Protein AF-A0A961LF29-F1 (afdb_monomer_lite)

Sequence (98 aa):
MTQSLDNDLLRRLAEALERLAPPAPRSADFHRHSAFVWHAAAQSLEPVARVNRVEINLLKGIDLTRDILLENTERFAKGLPANNALLWGARGMGKSSL

Foldseek 3Di:
DDPDPDPVVVVVVVVVVVVVDDPDADADDCVVAVDWDQDPVSRYTHGDPDDPADDPVVLPPCVVVVVLVVVLVVCVVVVHDHDDDDQDDDPPNCSVND

Secondary structure (DSSP, 8-state):
--PPPPHHHHHHHHHHHHHHSPPPPPPP-TTT-S-EEEEGGGTEEEE-SS--PPPGGG--S-HHHHHHHHHHHHHHHTT----------STTSSTTT-

pLDDT: mean 87.16, std 9.65, range [38.0, 97.81]

Radius of gyration: 23.95 Å; chains: 1; bounding box: 63×30×57 Å

Structure (mmCIF, N/CA/C/O backbone):
data_AF-A0A961LF29-F1
#
_entry.id   AF-A0A961LF29-F1
#
loop_
_atom_site.group_PDB
_atom_site.id
_atom_site.type_symbol
_atom_site.label_atom_id
_atom_site.label_alt_id
_atom_site.label_comp_id
_atom_site.label_asym_id
_atom_site.label_entity_id
_atom_site.label_seq_id
_atom_site.pdbx_PDB_ins_code
_atom_site.Cartn_x
_atom_site.Cartn_y
_atom_site.Cartn_z
_atom_site.occupancy
_atom_site.B_iso_or_equiv
_atom_site.auth_seq_id
_atom_site.auth_comp_id
_atom_site.auth_asym_id
_atom_site.auth_atom_id
_atom_site.pdbx_PDB_model_num
ATOM 1 N N . MET A 1 1 ? 44.978 11.860 -28.926 1.00 38.00 1 MET A N 1
ATOM 2 C CA . MET A 1 1 ? 44.482 11.783 -30.314 1.00 38.00 1 MET A CA 1
ATOM 3 C C . MET A 1 1 ? 43.215 10.939 -30.288 1.00 38.00 1 MET A C 1
ATOM 5 O O . MET A 1 1 ? 43.271 9.730 -30.456 1.00 38.00 1 MET A O 1
ATOM 9 N N . THR A 1 2 ? 42.098 11.555 -29.906 1.00 46.06 2 THR A N 1
ATOM 10 C CA . THR A 1 2 ? 40.814 10.872 -29.710 1.00 46.06 2 THR A CA 1
ATOM 11 C C . THR A 1 2 ? 40.181 10.712 -31.087 1.00 46.06 2 THR A C 1
ATOM 13 O O . THR A 1 2 ? 39.729 11.696 -31.663 1.00 46.06 2 THR A O 1
ATOM 16 N N . GLN A 1 3 ? 40.249 9.511 -31.667 1.00 57.41 3 GLN A N 1
ATOM 17 C CA . GLN A 1 3 ? 39.529 9.208 -32.905 1.00 57.41 3 GLN A CA 1
ATOM 18 C C . GLN A 1 3 ? 38.038 9.450 -32.645 1.00 57.41 3 GLN A C 1
ATOM 20 O O . GLN A 1 3 ? 37.465 8.833 -31.746 1.00 57.41 3 GLN A O 1
ATOM 25 N N . SER A 1 4 ? 37.425 10.385 -33.376 1.00 63.22 4 SER A N 1
ATOM 26 C CA . SER A 1 4 ? 35.978 10.569 -33.328 1.00 63.22 4 SER A CA 1
ATOM 27 C C . SER A 1 4 ? 35.342 9.282 -33.838 1.00 63.22 4 SER A C 1
ATOM 29 O O . SER A 1 4 ? 35.588 8.895 -34.981 1.00 63.22 4 SER A O 1
ATOM 31 N N . LEU A 1 5 ? 34.580 8.599 -32.986 1.00 68.81 5 LEU A N 1
ATOM 32 C CA . LEU A 1 5 ? 33.786 7.453 -33.409 1.00 68.81 5 LEU A CA 1
ATOM 33 C C . LEU A 1 5 ? 32.908 7.870 -34.593 1.00 68.81 5 LEU A C 1
ATOM 35 O O . LEU A 1 5 ? 32.195 8.869 -34.517 1.00 68.81 5 LEU A O 1
ATOM 39 N N . ASP A 1 6 ? 33.006 7.117 -35.685 1.00 86.69 6 ASP A N 1
ATOM 40 C CA . ASP A 1 6 ? 32.196 7.320 -36.880 1.00 86.69 6 ASP A CA 1
ATOM 41 C C . ASP A 1 6 ? 30.707 7.174 -36.520 1.00 86.69 6 ASP A C 1
ATOM 43 O O . ASP A 1 6 ? 30.294 6.187 -35.900 1.00 86.69 6 ASP A O 1
ATOM 47 N N . ASN A 1 7 ? 29.898 8.167 -36.891 1.00 88.44 7 ASN A N 1
ATOM 48 C CA . ASN A 1 7 ? 28.465 8.190 -36.604 1.00 88.44 7 ASN A CA 1
ATOM 49 C C . ASN A 1 7 ? 27.730 6.999 -37.239 1.00 88.44 7 ASN A C 1
ATOM 51 O O . ASN A 1 7 ? 26.726 6.547 -36.687 1.00 88.44 7 ASN A O 1
ATOM 55 N N . ASP A 1 8 ? 28.226 6.456 -38.357 1.00 90.56 8 ASP A N 1
ATOM 56 C CA . ASP A 1 8 ? 27.628 5.264 -38.965 1.00 90.56 8 ASP A CA 1
ATOM 57 C C . ASP A 1 8 ? 27.833 4.015 -38.098 1.00 90.56 8 ASP A C 1
ATOM 59 O O . ASP A 1 8 ? 26.902 3.237 -37.874 1.00 90.56 8 ASP A O 1
ATOM 63 N N . LEU A 1 9 ? 29.032 3.866 -37.528 1.00 92.25 9 LEU A N 1
ATOM 64 C CA . LEU A 1 9 ? 29.348 2.782 -36.604 1.00 92.25 9 LEU A CA 1
ATOM 65 C C . LEU A 1 9 ? 28.499 2.879 -35.331 1.00 92.25 9 LEU A C 1
ATOM 67 O O . LEU A 1 9 ? 27.943 1.871 -34.894 1.00 92.25 9 LEU A O 1
ATOM 71 N N . LEU A 1 10 ? 28.366 4.084 -34.764 1.00 93.50 10 LEU A N 1
ATOM 72 C CA . LEU A 1 10 ? 27.526 4.330 -33.587 1.00 93.50 10 LEU A CA 1
ATOM 73 C C . LEU A 1 10 ? 26.058 3.978 -33.854 1.00 93.50 10 LEU A C 1
ATOM 75 O O . LEU A 1 10 ? 25.426 3.324 -33.024 1.00 93.50 10 LEU A O 1
ATOM 79 N 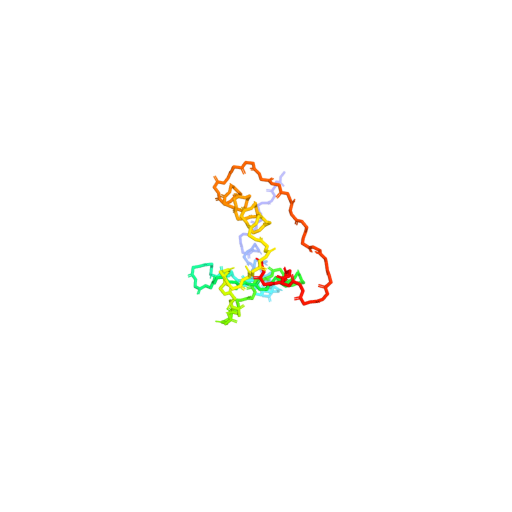N . ARG A 1 11 ? 25.532 4.340 -35.028 1.00 93.25 11 ARG A N 1
ATOM 80 C CA . ARG A 1 11 ? 24.161 4.007 -35.433 1.00 93.25 11 ARG A CA 1
ATOM 81 C C . ARG A 1 11 ? 23.950 2.500 -35.582 1.00 93.25 11 ARG A C 1
ATOM 83 O O . ARG A 1 11 ? 22.997 1.968 -35.024 1.00 93.25 11 ARG A O 1
ATOM 90 N N . ARG A 1 12 ? 24.856 1.790 -36.262 1.00 93.19 12 ARG A N 1
ATOM 91 C CA . ARG A 1 12 ? 24.760 0.325 -36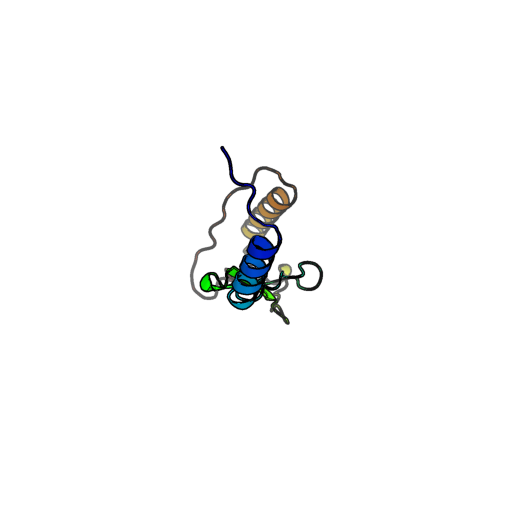.426 1.00 93.19 12 ARG A CA 1
ATOM 92 C C . ARG A 1 12 ? 24.844 -0.415 -35.089 1.00 93.19 12 ARG A C 1
ATOM 94 O O . ARG A 1 12 ? 24.182 -1.437 -34.913 1.00 93.19 12 ARG A O 1
ATOM 101 N N . LEU A 1 13 ? 25.643 0.099 -34.150 1.00 91.19 13 LEU A N 1
ATOM 102 C CA . LEU A 1 13 ? 25.706 -0.398 -32.773 1.00 91.19 13 LEU A CA 1
ATOM 103 C C . LEU A 1 13 ? 24.384 -0.179 -32.034 1.00 91.19 13 LEU A C 1
ATOM 105 O O . LEU A 1 13 ? 23.878 -1.126 -31.437 1.00 91.19 13 LEU A O 1
ATOM 109 N N . ALA A 1 14 ? 23.803 1.020 -32.111 1.00 90.12 14 ALA A N 1
ATOM 110 C CA . ALA A 1 14 ? 22.506 1.313 -31.505 1.00 90.12 14 ALA A CA 1
ATOM 111 C C . ALA A 1 14 ? 21.404 0.389 -32.055 1.00 90.12 14 ALA A C 1
ATOM 113 O O . ALA A 1 14 ? 20.729 -0.277 -31.279 1.00 90.12 14 ALA A O 1
ATOM 114 N N . GLU A 1 15 ? 21.304 0.235 -33.377 1.00 91.19 15 GLU A N 1
ATOM 115 C CA . GLU A 1 15 ? 20.319 -0.648 -34.025 1.00 91.19 15 GLU A CA 1
ATOM 116 C C . GLU A 1 15 ? 20.503 -2.130 -33.649 1.00 91.19 15 GLU A C 1
ATOM 118 O O . GLU A 1 15 ? 19.541 -2.890 -33.504 1.00 91.19 15 GLU A O 1
ATOM 123 N N . ALA A 1 16 ? 21.750 -2.588 -33.498 1.00 90.81 16 ALA A N 1
ATOM 124 C CA . ALA A 1 16 ? 22.028 -3.944 -33.038 1.00 90.81 16 ALA A CA 1
ATOM 125 C C . ALA A 1 16 ? 21.620 -4.148 -31.573 1.00 90.81 16 ALA A C 1
ATOM 127 O O . ALA A 1 16 ? 21.032 -5.181 -31.255 1.00 90.81 16 ALA A O 1
ATOM 128 N N . LEU A 1 17 ? 21.891 -3.165 -30.710 1.00 88.69 17 LEU A N 1
ATOM 129 C CA . LEU A 1 17 ? 21.502 -3.192 -29.301 1.00 88.69 17 LEU A CA 1
ATOM 130 C C . LEU A 1 17 ? 19.981 -3.117 -29.127 1.00 88.69 17 LEU A C 1
ATOM 132 O O . LEU A 1 17 ? 19.436 -3.870 -28.328 1.00 88.69 17 LEU A O 1
ATOM 136 N N . GLU A 1 18 ? 19.283 -2.294 -29.909 1.00 86.31 18 GLU A N 1
ATOM 137 C CA . GLU A 1 18 ? 17.818 -2.189 -29.878 1.00 86.31 18 GLU A CA 1
ATOM 138 C C . GLU A 1 18 ? 17.126 -3.507 -30.247 1.00 86.31 18 GLU A C 1
ATOM 140 O O . GLU A 1 18 ? 16.135 -3.871 -29.621 1.00 86.31 18 GLU A O 1
ATOM 145 N N . ARG A 1 19 ? 17.667 -4.277 -31.203 1.00 85.19 19 ARG A N 1
ATOM 146 C CA . ARG A 1 19 ? 17.137 -5.615 -31.542 1.00 85.19 19 ARG A CA 1
ATOM 147 C C . ARG A 1 19 ? 17.335 -6.654 -30.440 1.00 85.19 19 ARG A C 1
ATOM 149 O O . ARG A 1 19 ? 16.595 -7.634 -30.399 1.00 85.19 19 ARG A O 1
ATOM 156 N N . LEU A 1 20 ? 18.359 -6.482 -29.606 1.00 86.19 20 LEU A N 1
ATOM 157 C CA . LEU A 1 20 ? 18.662 -7.377 -28.487 1.00 86.19 20 LEU A CA 1
ATOM 158 C C . LEU A 1 20 ? 17.956 -6.950 -27.197 1.00 86.19 20 LEU A C 1
ATOM 160 O O . LEU A 1 20 ? 17.805 -7.765 -26.286 1.00 86.19 20 LEU A O 1
ATOM 164 N N . ALA A 1 21 ? 17.543 -5.686 -27.105 1.00 80.81 21 ALA A N 1
ATOM 165 C CA . ALA A 1 21 ? 16.885 -5.155 -25.930 1.00 80.81 21 ALA A CA 1
ATOM 166 C C . ALA A 1 21 ? 15.471 -5.750 -25.793 1.00 80.81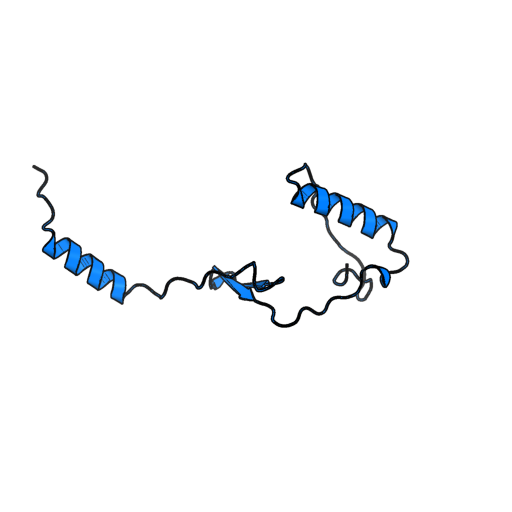 21 ALA A C 1
ATOM 168 O O . ALA A 1 21 ? 14.682 -5.707 -26.742 1.00 80.81 21 ALA A O 1
ATOM 169 N N . PRO A 1 22 ? 15.107 -6.293 -24.617 1.00 76.00 22 PRO A N 1
ATOM 170 C CA . PRO A 1 22 ? 13.725 -6.655 -24.354 1.00 76.00 22 PRO A CA 1
ATOM 171 C C . PRO A 1 22 ? 12.832 -5.403 -24.401 1.00 76.00 22 PRO A C 1
ATOM 173 O O . PRO A 1 22 ? 13.307 -4.296 -24.125 1.00 76.00 22 PRO A O 1
ATOM 176 N N . PRO A 1 23 ? 11.533 -5.554 -24.720 1.00 75.62 23 PRO A N 1
ATOM 177 C CA . PRO A 1 23 ? 10.594 -4.441 -24.706 1.00 75.62 23 PRO A CA 1
ATOM 178 C C . PRO A 1 23 ? 10.635 -3.713 -23.363 1.00 75.62 23 PRO A C 1
ATOM 180 O O . PRO A 1 23 ? 10.694 -4.354 -22.310 1.00 75.62 23 PRO A O 1
ATOM 183 N N . ALA A 1 24 ? 10.562 -2.381 -23.402 1.00 72.50 24 ALA A N 1
ATOM 184 C CA . ALA A 1 24 ? 10.471 -1.588 -22.186 1.00 72.50 24 ALA A CA 1
ATOM 185 C C . ALA A 1 24 ? 9.289 -2.082 -21.323 1.00 72.50 24 ALA A C 1
ATOM 187 O O . ALA A 1 24 ? 8.205 -2.337 -21.869 1.00 72.50 24 ALA A O 1
ATOM 188 N N . PRO A 1 25 ? 9.463 -2.219 -19.995 1.00 72.25 25 PRO A N 1
ATOM 189 C CA . PRO A 1 25 ? 8.375 -2.604 -19.110 1.00 72.25 25 PRO A CA 1
ATOM 190 C C . PRO A 1 25 ? 7.200 -1.639 -19.278 1.00 72.25 25 PRO A C 1
ATOM 192 O O . PRO A 1 25 ? 7.388 -0.420 -19.311 1.00 72.25 25 PRO A O 1
ATOM 195 N N . ARG A 1 26 ? 5.975 -2.165 -19.379 1.00 73.62 26 ARG A N 1
ATOM 196 C CA . ARG A 1 26 ? 4.782 -1.310 -19.379 1.00 73.62 26 ARG A CA 1
ATOM 197 C C . ARG A 1 26 ? 4.705 -0.570 -18.047 1.00 73.62 26 ARG A C 1
ATOM 199 O O . ARG A 1 26 ? 4.653 -1.201 -16.993 1.00 73.62 26 ARG A O 1
ATOM 206 N N . SER A 1 27 ? 4.653 0.757 -18.105 1.00 78.88 27 SER A N 1
ATOM 207 C CA . SER A 1 27 ? 4.338 1.568 -16.936 1.00 78.88 27 SER A CA 1
ATOM 208 C C . SER A 1 27 ? 2.879 1.344 -16.535 1.00 78.88 27 SER A C 1
ATOM 210 O O . SER A 1 27 ? 1.978 1.308 -17.379 1.00 78.88 27 SER A O 1
ATOM 212 N N . ALA A 1 28 ? 2.642 1.159 -15.238 1.00 85.31 28 ALA A N 1
ATOM 213 C CA . ALA A 1 28 ? 1.291 1.078 -14.709 1.00 85.31 28 ALA A CA 1
ATOM 214 C C . ALA A 1 28 ? 0.641 2.466 -14.698 1.00 85.31 28 ALA A C 1
ATOM 216 O O . ALA A 1 28 ? 1.238 3.445 -14.250 1.00 85.31 28 ALA A O 1
ATOM 217 N N . ASP A 1 29 ? -0.598 2.538 -15.181 1.00 86.94 29 ASP A N 1
ATOM 218 C CA . ASP A 1 29 ? -1.417 3.746 -15.108 1.00 86.94 29 ASP A CA 1
ATOM 219 C C . ASP A 1 29 ? -2.139 3.799 -13.753 1.00 86.94 29 ASP A C 1
ATOM 221 O O . ASP A 1 29 ? -3.175 3.153 -13.549 1.00 86.94 29 ASP A O 1
ATOM 225 N N . PHE A 1 30 ? -1.577 4.585 -12.835 1.00 88.31 30 PHE A N 1
ATOM 226 C CA . PHE A 1 30 ? -2.105 4.808 -11.488 1.00 88.31 30 PHE A CA 1
ATOM 227 C C . PHE A 1 30 ? -3.429 5.589 -11.457 1.00 88.31 30 PHE A C 1
ATOM 229 O O . PHE A 1 30 ? -4.092 5.605 -10.423 1.00 88.31 30 PHE A O 1
ATOM 236 N N . HIS A 1 31 ? -3.847 6.214 -12.564 1.00 88.81 31 HIS A N 1
ATOM 237 C CA . HIS A 1 31 ? -5.138 6.901 -12.648 1.00 88.81 31 HIS A CA 1
ATOM 238 C C . HIS A 1 31 ? -6.277 5.962 -13.054 1.00 88.81 31 HIS A C 1
ATOM 240 O O . HIS A 1 31 ? -7.432 6.218 -12.715 1.00 88.81 31 HIS A O 1
ATOM 246 N N . ARG A 1 32 ? -5.974 4.870 -13.768 1.00 88.00 32 ARG A N 1
ATOM 247 C CA . ARG A 1 32 ? -6.988 3.901 -14.221 1.00 88.00 32 ARG A CA 1
ATOM 248 C C . ARG A 1 32 ? -7.318 2.819 -13.202 1.00 88.00 32 ARG A C 1
ATOM 250 O O . ARG A 1 32 ? -8.433 2.305 -13.223 1.00 88.00 32 ARG A O 1
ATOM 257 N N . HIS A 1 33 ? -6.371 2.448 -12.343 1.00 89.81 33 HIS A N 1
ATOM 258 C CA . HIS A 1 33 ? -6.548 1.354 -11.387 1.00 89.81 33 HIS A CA 1
ATOM 259 C C . HIS A 1 33 ? -6.113 1.778 -9.989 1.00 89.81 33 HIS A C 1
ATOM 261 O O . HIS A 1 33 ? -5.116 2.469 -9.819 1.00 89.81 33 HIS A O 1
ATOM 267 N N . SER A 1 34 ? -6.857 1.332 -8.975 1.00 88.44 34 SER A N 1
ATOM 268 C CA . SER A 1 34 ? -6.603 1.691 -7.574 1.00 88.44 34 SER A CA 1
ATOM 269 C C . SER A 1 34 ? -5.748 0.676 -6.811 1.00 88.44 34 SER A C 1
ATOM 271 O O . SER A 1 34 ? -5.482 0.879 -5.633 1.00 88.44 34 SER A O 1
ATOM 273 N N . ALA A 1 35 ? -5.419 -0.466 -7.417 1.00 91.50 35 ALA A N 1
ATOM 274 C CA . ALA A 1 35 ? -4.668 -1.535 -6.768 1.00 91.50 35 ALA A CA 1
ATOM 275 C C . ALA A 1 35 ? -3.834 -2.304 -7.790 1.00 91.50 35 ALA A C 1
ATOM 277 O O . ALA A 1 35 ? -4.258 -2.493 -8.934 1.00 91.50 35 ALA A O 1
ATOM 278 N N . PHE A 1 36 ? -2.667 -2.763 -7.346 1.00 93.25 36 PHE A N 1
ATOM 279 C CA . PHE A 1 36 ? -1.673 -3.418 -8.184 1.00 93.25 36 PHE A CA 1
ATOM 280 C C . PHE A 1 36 ? -1.010 -4.568 -7.430 1.00 93.25 36 PHE A C 1
ATOM 282 O O . PHE A 1 36 ? -0.812 -4.487 -6.217 1.00 93.25 36 PHE A O 1
ATOM 289 N N . VAL A 1 37 ? -0.631 -5.614 -8.158 1.00 91.62 37 VAL A N 1
ATOM 290 C CA . VAL A 1 37 ? 0.268 -6.664 -7.676 1.00 91.62 37 VAL A CA 1
ATOM 291 C C . VAL A 1 37 ? 1.676 -6.340 -8.161 1.00 91.62 37 VAL A C 1
ATOM 293 O O . VAL A 1 37 ? 1.892 -6.106 -9.349 1.00 91.62 37 VAL A O 1
ATOM 296 N N . TRP A 1 38 ? 2.636 -6.307 -7.237 1.00 91.75 38 TRP A N 1
ATOM 297 C CA . TRP A 1 38 ? 4.044 -6.125 -7.573 1.00 91.75 38 TRP A CA 1
ATOM 298 C C . TRP A 1 38 ? 4.688 -7.459 -7.954 1.00 91.75 38 TRP A C 1
ATOM 300 O O . TRP A 1 38 ? 4.787 -8.368 -7.129 1.00 91.75 38 TRP A O 1
ATOM 310 N N . HIS A 1 39 ? 5.182 -7.546 -9.188 1.00 90.44 39 HIS A N 1
ATOM 311 C CA . HIS A 1 39 ? 5.951 -8.684 -9.688 1.00 90.44 39 HIS A CA 1
ATOM 312 C C . HIS A 1 39 ? 7.439 -8.354 -9.676 1.00 90.44 39 HIS A C 1
ATOM 314 O O . HIS A 1 39 ? 7.965 -7.783 -10.630 1.00 90.44 39 HIS A O 1
ATOM 320 N N . ALA A 1 40 ? 8.135 -8.745 -8.605 1.00 89.62 40 ALA A N 1
ATOM 321 C CA . ALA A 1 40 ? 9.540 -8.392 -8.387 1.00 89.62 40 ALA A CA 1
ATOM 322 C C . ALA A 1 40 ? 10.480 -8.837 -9.523 1.00 89.62 40 ALA A C 1
ATOM 324 O O . ALA A 1 40 ? 11.354 -8.073 -9.921 1.00 89.62 40 ALA A O 1
ATOM 325 N N . ALA A 1 41 ? 10.279 -10.039 -10.077 1.00 88.31 41 ALA A N 1
ATOM 326 C CA . ALA A 1 41 ? 11.121 -10.577 -11.151 1.00 88.31 41 ALA A CA 1
ATOM 327 C C . ALA A 1 41 ? 11.014 -9.769 -12.454 1.00 88.31 41 ALA A C 1
ATOM 329 O O . ALA A 1 41 ? 12.006 -9.570 -13.146 1.00 88.31 41 ALA A O 1
ATOM 330 N N . ALA A 1 42 ? 9.810 -9.289 -12.768 1.00 85.00 42 ALA A N 1
ATOM 331 C CA . ALA A 1 42 ? 9.540 -8.479 -13.951 1.00 85.00 42 ALA A CA 1
ATOM 332 C C . ALA A 1 42 ? 9.623 -6.969 -13.670 1.00 85.00 42 ALA A C 1
ATOM 334 O O . ALA A 1 42 ? 9.373 -6.177 -14.574 1.00 85.00 42 ALA A O 1
ATOM 335 N N . GLN A 1 43 ? 9.903 -6.581 -12.420 1.00 88.12 43 GLN A N 1
ATOM 336 C CA . GLN A 1 43 ? 9.877 -5.203 -11.926 1.00 88.12 43 GLN A CA 1
ATOM 337 C C . GLN A 1 43 ? 8.653 -4.411 -12.416 1.00 88.12 43 GLN A C 1
ATOM 339 O O . GLN A 1 43 ? 8.761 -3.263 -12.847 1.00 88.12 43 GLN A O 1
ATOM 344 N N . SER A 1 44 ? 7.478 -5.043 -12.383 1.00 89.25 44 SER A N 1
ATOM 345 C CA . SER A 1 44 ? 6.253 -4.490 -12.963 1.00 89.25 44 SER A CA 1
ATOM 346 C C . SER A 1 44 ? 5.076 -4.536 -11.995 1.00 89.25 44 SER A C 1
ATOM 348 O O . SER A 1 44 ? 5.036 -5.327 -11.051 1.00 89.25 44 SER A O 1
ATOM 350 N N . LEU A 1 45 ? 4.115 -3.647 -12.243 1.00 91.94 45 LEU A N 1
ATOM 351 C CA . LEU A 1 45 ? 2.867 -3.542 -11.499 1.00 91.94 45 LEU A CA 1
ATOM 352 C C . LEU A 1 45 ? 1.722 -4.042 -12.380 1.00 91.94 45 LEU A C 1
ATOM 354 O O . LEU A 1 45 ? 1.377 -3.411 -13.379 1.00 91.94 45 LEU A O 1
ATOM 358 N N . GLU A 1 46 ? 1.127 -5.170 -12.002 1.00 91.62 46 GLU A N 1
ATOM 359 C CA . GLU A 1 46 ? -0.058 -5.703 -12.672 1.00 91.62 46 GLU A CA 1
ATOM 360 C C . GLU A 1 46 ? -1.324 -5.101 -12.044 1.00 91.62 46 GLU A C 1
ATOM 362 O O . GLU A 1 46 ? -1.510 -5.216 -10.830 1.00 91.62 46 GLU A O 1
ATOM 367 N N . PRO A 1 47 ? -2.205 -4.448 -12.822 1.00 92.88 47 PRO A N 1
ATOM 368 C CA . PRO A 1 47 ? -3.422 -3.855 -12.286 1.00 92.88 47 PRO A CA 1
ATOM 369 C C . PRO A 1 47 ? -4.429 -4.916 -11.827 1.00 92.88 47 PRO A C 1
ATOM 371 O O . PRO A 1 47 ? -4.722 -5.875 -12.538 1.00 92.88 47 PRO A O 1
ATOM 374 N N . VAL A 1 48 ? -5.044 -4.697 -10.664 1.00 91.94 48 VAL A N 1
ATOM 375 C CA . VAL A 1 48 ? -6.138 -5.540 -10.166 1.00 91.94 48 VAL A CA 1
ATOM 376 C C . VAL A 1 48 ? -7.466 -5.017 -10.713 1.00 91.94 48 VAL A C 1
ATOM 378 O O . VAL A 1 48 ? -7.956 -3.974 -10.281 1.00 91.94 48 VAL A O 1
ATOM 381 N N . ALA A 1 49 ? -8.076 -5.758 -11.642 1.00 88.56 49 ALA A N 1
ATOM 382 C CA . ALA A 1 49 ? -9.317 -5.346 -12.308 1.00 88.56 49 ALA A CA 1
ATOM 383 C C . ALA A 1 49 ? -10.514 -5.200 -11.348 1.00 88.56 49 ALA A C 1
ATOM 385 O O . ALA A 1 49 ? -11.331 -4.293 -11.499 1.00 88.56 49 ALA A O 1
ATOM 386 N N . ARG A 1 50 ? -10.626 -6.082 -10.344 1.00 88.44 50 ARG A N 1
ATOM 387 C CA . ARG A 1 50 ? -11.691 -6.036 -9.332 1.00 88.44 50 ARG A CA 1
ATO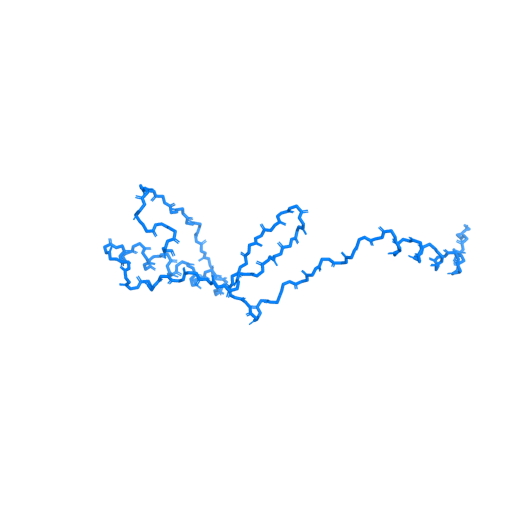M 388 C C . ARG A 1 50 ? -11.111 -6.222 -7.939 1.00 88.44 50 ARG A C 1
ATOM 390 O O . ARG A 1 50 ? -10.752 -7.327 -7.546 1.00 88.44 50 ARG A O 1
ATOM 397 N N . VAL A 1 51 ? -11.057 -5.133 -7.181 1.00 87.38 51 VAL A N 1
ATOM 398 C CA . VAL A 1 51 ? -10.626 -5.156 -5.781 1.00 87.38 51 VAL A CA 1
ATOM 399 C C . VAL A 1 51 ? -11.794 -5.601 -4.907 1.00 87.38 51 VAL A C 1
ATOM 401 O O . VAL A 1 51 ? -12.868 -5.001 -4.959 1.00 87.38 51 VAL A O 1
ATOM 404 N N . ASN A 1 52 ? -11.594 -6.638 -4.094 1.00 84.69 52 ASN A N 1
ATOM 405 C CA . ASN A 1 52 ? -12.581 -7.053 -3.102 1.00 84.69 52 ASN A CA 1
ATOM 406 C C . ASN A 1 52 ? -12.513 -6.120 -1.886 1.00 84.69 52 ASN A C 1
ATOM 408 O O . ASN A 1 52 ? -11.761 -6.371 -0.946 1.00 84.69 52 ASN A O 1
ATOM 412 N N . ARG A 1 53 ? -13.243 -5.004 -1.945 1.00 83.25 53 ARG A N 1
ATOM 413 C CA . ARG A 1 53 ? -13.292 -4.020 -0.860 1.00 83.25 53 ARG A CA 1
ATOM 414 C C . ARG A 1 53 ? -14.313 -4.452 0.188 1.00 83.25 53 ARG A C 1
ATOM 416 O O . ARG A 1 53 ? -15.451 -4.768 -0.150 1.00 83.25 53 ARG A O 1
ATOM 423 N N . VAL A 1 54 ? -13.903 -4.426 1.450 1.00 84.44 54 VAL A N 1
ATOM 424 C CA . VAL A 1 54 ? -14.806 -4.530 2.596 1.00 84.44 54 VAL A CA 1
ATOM 425 C C . VAL A 1 54 ? -15.000 -3.123 3.139 1.00 84.44 54 VAL A C 1
ATOM 427 O O . VAL A 1 54 ? -14.025 -2.413 3.370 1.00 84.44 54 VAL A O 1
ATOM 430 N N . GLU A 1 55 ? -16.252 -2.707 3.317 1.00 85.62 55 GLU A N 1
ATOM 431 C CA . GLU A 1 55 ? -16.559 -1.418 3.936 1.00 85.62 55 GLU A CA 1
ATOM 432 C C . GLU A 1 55 ? -15.968 -1.366 5.346 1.00 85.62 55 GLU A C 1
ATOM 434 O O . GLU A 1 55 ? -16.264 -2.220 6.184 1.00 85.62 55 GLU A O 1
ATOM 439 N N . ILE A 1 56 ? -15.157 -0.345 5.629 1.00 82.75 56 ILE A N 1
ATOM 440 C CA . ILE A 1 56 ? -14.411 -0.248 6.891 1.00 82.75 56 ILE A CA 1
ATOM 441 C C . ILE A 1 56 ? -15.342 -0.191 8.115 1.00 82.75 56 ILE A C 1
ATOM 443 O O . ILE A 1 56 ? -15.008 -0.675 9.194 1.00 82.75 56 ILE A O 1
ATOM 447 N N . ASN A 1 57 ? -16.566 0.308 7.919 1.00 84.56 57 ASN A N 1
ATOM 448 C CA . ASN A 1 57 ? -17.620 0.382 8.932 1.00 84.56 57 ASN A CA 1
ATOM 449 C C . ASN A 1 57 ? -18.194 -0.989 9.331 1.00 84.56 57 ASN A C 1
ATOM 451 O O . ASN A 1 57 ? -18.874 -1.092 10.360 1.00 84.56 57 ASN A O 1
ATOM 455 N N . LEU A 1 58 ? -17.959 -2.031 8.526 1.00 85.75 58 LEU A N 1
ATOM 456 C CA . LEU A 1 58 ? -18.342 -3.410 8.840 1.00 85.75 58 LEU A CA 1
ATOM 457 C C . LEU A 1 58 ? -17.363 -4.069 9.816 1.00 85.75 58 LEU A C 1
ATOM 459 O O . LEU A 1 58 ? -17.725 -5.053 10.460 1.00 85.75 58 LEU A O 1
ATOM 463 N N . LEU A 1 59 ? -16.153 -3.526 9.966 1.00 84.62 59 LEU A N 1
ATOM 464 C CA . LEU A 1 59 ? -15.188 -4.003 10.947 1.00 84.62 59 LEU A CA 1
ATOM 465 C C . LEU A 1 59 ? -15.579 -3.465 12.329 1.00 84.62 59 LEU A C 1
ATOM 467 O O . LEU A 1 59 ? -15.413 -2.284 12.626 1.00 84.62 59 LEU A O 1
ATOM 471 N N . LYS A 1 60 ? -16.157 -4.332 13.165 1.00 84.88 60 LYS A N 1
ATOM 472 C CA . LYS A 1 60 ? -16.632 -3.982 14.512 1.00 84.88 60 LYS A CA 1
ATOM 473 C C . LYS A 1 60 ? -15.622 -4.374 15.586 1.00 84.88 60 LYS A C 1
ATOM 475 O O . LYS A 1 60 ? -14.937 -5.383 15.453 1.00 84.88 60 LYS A O 1
ATOM 480 N N . GLY A 1 61 ? -15.572 -3.594 16.668 1.00 86.81 61 GLY A N 1
ATOM 481 C CA . GLY A 1 61 ? -14.739 -3.893 17.839 1.00 86.81 61 GLY A CA 1
ATOM 482 C C . GLY A 1 61 ? -13.253 -3.579 17.655 1.00 86.81 61 GLY A C 1
ATOM 483 O O . GLY A 1 61 ? -12.451 -3.930 18.514 1.00 86.81 61 GLY A O 1
ATOM 484 N N . ILE A 1 62 ? -12.890 -2.915 16.554 1.00 88.56 62 ILE A N 1
ATOM 485 C CA . ILE A 1 62 ? -11.521 -2.476 16.257 1.00 88.56 62 ILE A CA 1
ATOM 486 C C . ILE A 1 62 ? -11.433 -0.964 16.029 1.00 88.56 62 ILE A C 1
ATOM 488 O O . ILE A 1 62 ? -10.452 -0.498 15.459 1.00 88.56 62 ILE A O 1
ATOM 492 N N . ASP A 1 63 ? -12.452 -0.204 16.442 1.00 90.00 63 ASP A N 1
ATOM 493 C CA . ASP A 1 63 ? -12.593 1.223 16.134 1.00 90.00 63 ASP A CA 1
ATOM 494 C C . ASP A 1 63 ? -11.334 2.018 16.498 1.00 90.00 63 ASP A C 1
ATOM 496 O O . ASP A 1 63 ? -10.776 2.702 15.649 1.00 90.00 63 ASP A O 1
ATOM 500 N N . LEU A 1 64 ? -10.797 1.814 17.706 1.00 91.06 64 LEU A N 1
ATOM 501 C CA . LEU A 1 64 ? -9.564 2.472 18.144 1.00 91.06 64 LEU A CA 1
ATOM 502 C C . LEU A 1 64 ? -8.367 2.152 17.231 1.00 91.06 64 LEU A C 1
ATOM 504 O O . LEU A 1 64 ? -7.650 3.051 16.804 1.00 91.06 64 LEU A O 1
ATOM 508 N N . THR A 1 65 ? -8.128 0.872 16.930 1.00 90.38 65 THR A N 1
ATOM 509 C CA . THR A 1 65 ? -6.989 0.456 16.094 1.00 90.38 65 THR A CA 1
ATOM 510 C C . THR A 1 65 ? -7.149 0.928 14.652 1.00 90.38 65 THR A C 1
ATOM 512 O O . THR A 1 65 ? -6.171 1.355 14.040 1.00 90.38 65 THR A O 1
ATOM 515 N N . ARG A 1 66 ? -8.377 0.882 14.123 1.00 91.19 66 ARG A N 1
ATOM 516 C CA . ARG A 1 66 ? -8.734 1.420 12.809 1.00 91.19 66 ARG A CA 1
ATOM 517 C C . ARG A 1 66 ? -8.407 2.906 12.739 1.00 91.19 66 ARG A C 1
ATOM 519 O O . ARG A 1 66 ? -7.723 3.317 11.809 1.00 91.19 66 ARG A O 1
ATOM 526 N N . ASP A 1 67 ? -8.871 3.685 13.710 1.00 93.06 67 ASP A N 1
ATOM 527 C CA . ASP A 1 67 ? -8.737 5.142 13.691 1.00 93.06 67 ASP A CA 1
ATOM 528 C C . ASP A 1 67 ? -7.265 5.562 13.809 1.00 93.06 67 ASP A C 1
ATOM 530 O O . ASP A 1 67 ? -6.805 6.399 13.034 1.00 93.06 67 ASP A O 1
ATOM 534 N N . ILE A 1 68 ? -6.487 4.897 14.674 1.00 94.25 68 ILE A N 1
ATOM 535 C CA . ILE A 1 68 ? -5.030 5.101 14.779 1.00 94.25 68 ILE A CA 1
ATOM 536 C C . ILE A 1 68 ? -4.333 4.814 13.442 1.00 94.25 68 ILE A C 1
ATOM 538 O O . ILE A 1 68 ? -3.474 5.581 13.000 1.00 94.25 68 ILE A O 1
ATOM 542 N N . LEU A 1 69 ? -4.674 3.697 12.791 1.00 94.00 69 LEU A N 1
ATOM 543 C CA . LEU A 1 69 ? -4.054 3.319 11.524 1.00 94.00 69 LEU A CA 1
ATOM 544 C C . LEU A 1 69 ? -4.447 4.277 10.393 1.00 94.00 69 LEU A C 1
ATOM 546 O O . LEU A 1 69 ? -3.597 4.628 9.570 1.00 94.00 69 LEU A O 1
ATOM 550 N N . LEU A 1 70 ? -5.706 4.718 10.369 1.00 93.31 70 LEU A N 1
ATOM 551 C CA . LEU A 1 70 ? -6.216 5.677 9.397 1.00 93.31 70 LEU A CA 1
ATOM 552 C C . LEU A 1 70 ? -5.494 7.019 9.532 1.00 93.31 70 LEU A C 1
ATOM 554 O O . LEU A 1 70 ? -4.935 7.502 8.552 1.00 93.31 70 LEU A O 1
ATOM 558 N N . GLU A 1 71 ? -5.418 7.572 10.744 1.00 95.88 71 GLU A N 1
ATOM 559 C CA . GLU A 1 71 ? -4.719 8.833 11.002 1.00 95.88 71 GLU A CA 1
ATOM 560 C C . GLU A 1 71 ? -3.240 8.746 10.599 1.00 95.88 71 GLU A C 1
ATOM 562 O O . GLU A 1 71 ? -2.710 9.626 9.916 1.00 95.88 71 GLU A O 1
ATOM 567 N N . ASN A 1 72 ? -2.565 7.651 10.959 1.00 96.62 72 ASN A N 1
ATOM 568 C CA . ASN A 1 72 ? -1.171 7.433 10.591 1.00 96.62 72 ASN A CA 1
ATOM 569 C C . ASN A 1 72 ? -0.973 7.368 9.064 1.00 96.62 72 ASN A C 1
ATOM 571 O O . ASN A 1 72 ? -0.040 7.971 8.528 1.00 96.62 72 ASN A O 1
ATOM 575 N N . THR A 1 73 ? -1.872 6.673 8.363 1.00 95.19 73 THR A N 1
ATOM 576 C CA . THR A 1 73 ? -1.861 6.562 6.896 1.00 95.19 73 THR A CA 1
ATOM 577 C C . THR A 1 73 ? -2.140 7.905 6.224 1.00 95.19 73 THR A C 1
ATOM 579 O O . THR A 1 73 ? -1.471 8.263 5.256 1.00 95.19 73 THR A O 1
ATOM 582 N N . GLU A 1 74 ? -3.078 8.693 6.752 1.00 96.75 74 GLU A N 1
ATOM 583 C CA . GLU A 1 74 ? -3.351 10.039 6.251 1.00 96.75 74 GLU A CA 1
ATOM 584 C C . GLU A 1 74 ? -2.150 10.970 6.406 1.00 96.75 74 GLU A C 1
ATOM 586 O O . GLU A 1 74 ? -1.848 11.748 5.498 1.00 96.75 74 GLU A O 1
ATOM 591 N N . ARG A 1 75 ? -1.450 10.898 7.545 1.00 97.56 75 ARG A N 1
ATOM 592 C CA . ARG A 1 75 ? -0.219 11.665 7.766 1.00 97.56 75 ARG A CA 1
ATOM 593 C C . ARG A 1 75 ? 0.842 11.287 6.738 1.00 97.56 75 ARG A C 1
ATOM 595 O O . ARG A 1 75 ? 1.401 12.187 6.115 1.00 97.56 75 ARG A O 1
ATOM 602 N N . PHE A 1 76 ? 1.044 9.991 6.494 1.00 96.69 76 PHE A N 1
ATOM 603 C CA . PHE A 1 76 ? 1.953 9.511 5.452 1.00 96.69 76 PHE A CA 1
ATOM 604 C C . PHE A 1 76 ? 1.579 10.058 4.065 1.00 96.69 76 PHE A C 1
ATOM 606 O O . PHE A 1 76 ? 2.427 10.626 3.380 1.00 96.69 76 PHE A O 1
ATOM 613 N N . ALA A 1 77 ? 0.302 9.972 3.678 1.00 95.81 77 ALA A N 1
ATOM 614 C CA . ALA A 1 77 ? -0.183 10.470 2.388 1.00 95.81 77 ALA A CA 1
ATOM 615 C C .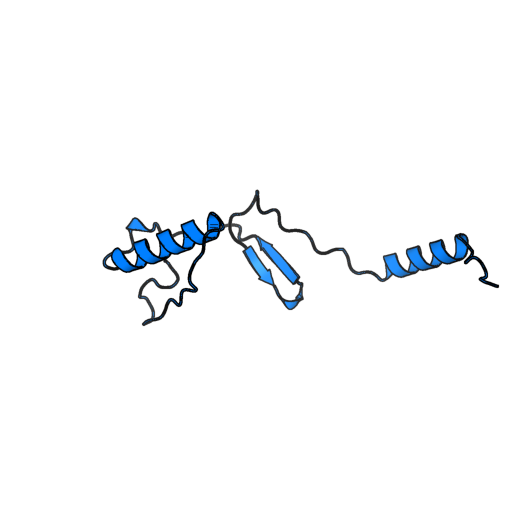 ALA A 1 77 ? -0.006 11.993 2.220 1.00 95.81 77 ALA A C 1
ATOM 617 O O . ALA A 1 77 ? 0.190 12.477 1.107 1.00 95.81 77 ALA A O 1
ATOM 618 N N . LYS A 1 78 ? -0.042 12.749 3.325 1.00 97.25 78 LYS A N 1
ATOM 619 C CA . LYS A 1 78 ? 0.197 14.202 3.369 1.00 97.25 78 LYS A CA 1
ATOM 620 C C . LYS A 1 78 ? 1.690 14.572 3.472 1.00 97.25 78 LYS A C 1
ATOM 622 O O . LYS A 1 78 ? 2.005 15.753 3.584 1.00 97.25 78 LYS A O 1
ATOM 627 N N . GLY A 1 79 ? 2.606 13.598 3.461 1.00 96.69 79 GLY A N 1
ATOM 628 C CA . GLY A 1 79 ? 4.051 13.827 3.602 1.00 96.69 79 GLY A CA 1
ATOM 629 C C . GLY A 1 79 ? 4.496 14.209 5.020 1.00 96.69 79 GLY A C 1
ATOM 630 O O . GLY A 1 79 ? 5.587 14.744 5.206 1.00 96.69 79 GLY A O 1
ATOM 631 N N . LEU A 1 80 ? 3.655 13.964 6.026 1.00 97.81 80 LEU A N 1
ATOM 632 C CA . LEU A 1 80 ? 3.962 14.198 7.436 1.00 97.81 80 LEU A CA 1
ATOM 633 C C . LEU A 1 80 ? 4.663 12.972 8.049 1.00 97.81 80 LEU A C 1
ATOM 635 O O . LEU A 1 80 ? 4.552 11.869 7.509 1.00 97.81 80 LEU A O 1
ATOM 639 N N . PRO A 1 81 ? 5.342 13.120 9.206 1.00 96.94 81 PRO A N 1
ATOM 640 C CA . PRO A 1 81 ? 5.902 11.976 9.920 1.00 96.94 81 PRO A CA 1
ATOM 641 C C . PRO A 1 81 ? 4.831 10.914 10.191 1.00 96.94 81 PRO A C 1
ATOM 643 O O . PRO A 1 81 ? 3.752 11.242 10.680 1.00 96.94 81 PRO A O 1
ATOM 646 N N . ALA A 1 82 ? 5.134 9.652 9.911 1.00 97.50 82 ALA A N 1
ATOM 647 C CA . ALA A 1 82 ? 4.241 8.520 10.127 1.00 97.50 82 ALA A CA 1
ATOM 648 C C . ALA A 1 82 ? 5.038 7.310 10.630 1.00 97.50 82 ALA A C 1
ATOM 650 O O . ALA A 1 82 ? 6.246 7.212 10.417 1.00 97.50 82 ALA A O 1
ATOM 651 N N . ASN A 1 83 ? 4.356 6.400 11.316 1.00 96.25 83 ASN A N 1
ATOM 652 C CA . ASN A 1 83 ? 4.931 5.196 11.900 1.00 96.25 83 ASN A CA 1
ATOM 653 C C . ASN A 1 83 ? 4.716 3.981 10.991 1.00 96.25 83 ASN A C 1
ATOM 655 O O . ASN A 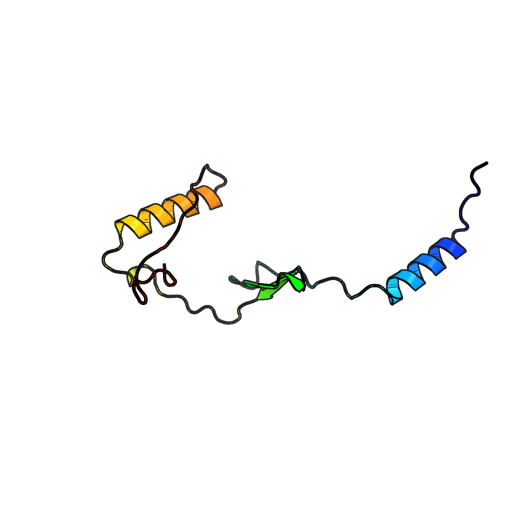1 83 ? 3.715 3.890 10.279 1.00 96.25 83 ASN A O 1
ATOM 659 N N . ASN A 1 84 ? 5.614 3.001 11.081 1.00 95.25 84 ASN A N 1
ATOM 660 C CA . ASN A 1 84 ? 5.374 1.678 10.509 1.00 95.25 84 ASN A CA 1
ATOM 661 C C . ASN A 1 84 ? 4.313 0.940 11.339 1.00 95.25 84 ASN A C 1
ATOM 663 O O . ASN A 1 84 ? 4.358 0.976 12.569 1.00 95.25 84 ASN A O 1
ATOM 667 N N . ALA A 1 85 ? 3.391 0.241 10.677 1.00 93.31 85 ALA A N 1
ATOM 668 C CA . ALA A 1 85 ? 2.349 -0.550 11.328 1.00 93.31 85 ALA A CA 1
ATOM 669 C C . ALA A 1 85 ? 2.496 -2.041 10.986 1.00 93.31 85 ALA A C 1
ATOM 671 O O . ALA A 1 85 ? 2.705 -2.401 9.829 1.00 93.31 85 ALA A O 1
ATOM 672 N N . LEU A 1 86 ? 2.356 -2.910 11.993 1.00 92.50 86 LEU A N 1
ATOM 673 C CA . LEU A 1 86 ? 2.303 -4.364 11.832 1.00 92.50 86 LEU A CA 1
ATOM 674 C C . LEU A 1 86 ? 0.938 -4.876 12.301 1.00 92.50 86 LEU A C 1
ATOM 676 O O . LEU A 1 86 ? 0.620 -4.822 13.488 1.00 92.50 86 LEU A O 1
ATOM 680 N N . LEU A 1 87 ? 0.152 -5.411 11.369 1.00 90.62 87 LEU A N 1
ATOM 681 C CA . LEU A 1 87 ? -1.130 -6.056 11.651 1.00 90.62 87 LEU A CA 1
ATOM 682 C C . LEU A 1 87 ? -0.904 -7.552 11.904 1.00 90.62 87 LEU A C 1
ATOM 684 O O . LEU A 1 87 ? -0.512 -8.295 11.006 1.00 90.62 87 LEU A O 1
ATOM 688 N N . TRP A 1 88 ? -1.166 -8.015 13.125 1.00 91.50 88 TRP A N 1
ATOM 689 C CA . TRP A 1 88 ? -0.951 -9.405 13.543 1.00 91.50 88 TRP A CA 1
ATOM 690 C C . TRP A 1 88 ? -2.145 -9.939 14.352 1.00 91.50 88 TRP A C 1
ATOM 692 O O . TRP A 1 88 ? -3.019 -9.178 14.758 1.00 91.50 88 TRP A O 1
ATOM 702 N N . GLY A 1 89 ? -2.249 -11.266 14.504 1.00 88.56 89 GLY A N 1
ATOM 703 C CA . GLY A 1 89 ? -3.374 -11.932 15.182 1.00 88.56 89 GLY A CA 1
ATOM 704 C C . GLY A 1 89 ? -3.933 -13.154 14.439 1.00 88.56 89 GLY A C 1
ATOM 705 O O . GLY A 1 89 ? -3.547 -13.452 13.305 1.00 88.56 89 GLY A O 1
ATOM 706 N N . ALA A 1 90 ? -4.875 -13.863 15.068 1.00 89.31 90 ALA A N 1
ATOM 707 C CA . ALA A 1 90 ? -5.417 -15.137 14.578 1.00 89.31 90 ALA A CA 1
ATOM 708 C C . ALA A 1 90 ? -6.098 -15.043 13.193 1.00 89.31 90 ALA A C 1
ATOM 710 O O . ALA A 1 90 ? -6.498 -13.966 12.734 1.00 89.31 90 ALA A O 1
ATOM 711 N N . ARG A 1 91 ? -6.229 -16.180 12.493 1.00 87.69 91 ARG A N 1
ATOM 712 C CA . ARG A 1 91 ? -6.937 -16.264 11.200 1.00 87.69 91 ARG A CA 1
ATOM 713 C C . ARG A 1 91 ? -8.383 -15.781 11.366 1.00 87.69 91 ARG A C 1
ATOM 715 O O . ARG A 1 91 ? -9.041 -16.148 12.329 1.00 87.69 91 ARG A O 1
ATOM 722 N N . GLY A 1 92 ? -8.870 -14.969 10.427 1.00 83.31 92 GLY A N 1
ATOM 723 C CA . GLY A 1 92 ? -10.248 -14.457 10.453 1.00 83.31 92 GLY A CA 1
ATOM 724 C C . GLY A 1 92 ? -10.473 -13.185 11.279 1.00 83.31 92 GLY A C 1
ATOM 725 O O . GLY A 1 92 ? -11.562 -12.638 11.219 1.00 83.31 92 GLY A O 1
ATOM 726 N N . MET A 1 93 ? -9.457 -12.649 11.966 1.00 83.38 93 MET A N 1
ATOM 727 C CA . MET A 1 93 ? -9.579 -11.421 12.780 1.00 83.38 93 MET A CA 1
ATOM 728 C C . MET A 1 93 ? -9.524 -10.110 11.968 1.00 83.38 93 MET A C 1
ATOM 730 O O . MET A 1 93 ? -9.051 -9.096 12.462 1.00 83.38 93 MET A O 1
ATOM 734 N N . GLY A 1 94 ? -9.902 -10.126 10.687 1.00 81.56 94 GLY A N 1
ATOM 735 C CA . GLY A 1 94 ? -10.010 -8.902 9.875 1.00 81.56 94 GLY A CA 1
ATOM 736 C C . GLY A 1 94 ? -8.702 -8.210 9.456 1.00 81.56 94 GLY A C 1
ATOM 737 O O . GLY A 1 94 ? -8.769 -7.193 8.788 1.00 81.56 94 GLY A O 1
ATOM 738 N N . LYS A 1 95 ? -7.516 -8.758 9.760 1.00 87.56 95 LYS A N 1
ATOM 739 C CA . LYS A 1 95 ? -6.202 -8.143 9.430 1.00 87.56 95 LYS A CA 1
ATOM 740 C C . LYS A 1 95 ? -5.969 -7.810 7.953 1.00 87.56 95 LYS A C 1
ATOM 742 O O . LYS A 1 95 ? -5.207 -6.908 7.665 1.00 87.56 95 LYS A O 1
ATOM 747 N N . SER A 1 96 ? -6.527 -8.608 7.042 1.00 83.69 96 SER A N 1
ATOM 748 C CA . SER A 1 96 ? -6.419 -8.381 5.590 1.00 83.69 96 SER A CA 1
ATOM 749 C C . SER A 1 96 ? -7.588 -7.561 5.041 1.00 83.69 96 SER A C 1
ATOM 751 O O . SER A 1 96 ? -7.625 -7.281 3.849 1.00 83.69 96 SER A O 1
ATOM 753 N N . SER A 1 97 ? -8.588 -7.293 5.881 1.00 83.94 97 SER A N 1
ATOM 754 C CA . SER A 1 97 ? -9.781 -6.520 5.535 1.00 83.94 97 SER A CA 1
ATOM 755 C C . SER A 1 97 ? -9.684 -5.076 6.022 1.00 83.94 97 SER A C 1
ATOM 757 O O . SER A 1 97 ? -10.324 -4.218 5.423 1.00 83.94 97 SER A O 1
ATOM 759 N N . LEU A 1 98 ? -8.925 -4.842 7.099 1.00 81.06 98 LEU A N 1
ATOM 760 C CA . LEU A 1 98 ? -8.421 -3.534 7.512 1.00 81.06 98 LEU A CA 1
ATOM 761 C C . LEU A 1 98 ? -7.262 -3.115 6.602 1.00 81.06 98 LEU A C 1
ATOM 763 O O . LEU A 1 98 ? -7.223 -1.920 6.246 1.00 81.06 98 LEU A O 1
#